Protein AF-A0A1A8PSF7-F1 (afdb_monomer_lite)

Secondary structure (DSSP, 8-state):
-HHHHH-SEEEE-SPTTTTGGGT-SHHHHHHH-TT-EEEEEESS-SSSTTTTS---HHHHHHHTTTTTTSS-TTS-----SS-HHHHHHHHHHHHHHHHHHHHHHHHS--EEEEEEHHHHHHHHTTHHHHHHHHH-

Sequence (136 aa):
QELAGVCDVLVENFLPGKLDQMSLGFEDVSRQNPGLIYCSISGYGQTGPLSQSPGYDSIVSAVSGMMHITGPEDGEPVRPGVAMTDLATGLYAHGAIMAALLQRLKTGRGLHIDCNLLSSQVSCLSHIAANYLNAG

Organism: NCBI:txid704102

Foldseek 3Di:
DVVLLPDQEAEDEDQQCPVVVVLNDPVSSCVSPQNYAYEYEAAPWNDDDCSRPHHDLVVLCVVLCVQVPDDDPPDHRDDPPDSVLVVQQVVVSVVVSVVQNVVCVVVVGYDYHITHSNVSSNVVCPVVNVCVVPPD

Structure (mmCIF, N/CA/C/O backbone):
data_AF-A0A1A8PSF7-F1
#
_entry.id   AF-A0A1A8PSF7-F1
#
loop_
_atom_site.group_PDB
_atom_site.id
_atom_site.type_symbol
_atom_site.label_atom_id
_atom_site.label_alt_id
_atom_site.label_comp_id
_atom_site.label_asym_id
_atom_site.label_entity_id
_atom_site.label_seq_id
_atom_site.pdbx_PDB_ins_code
_atom_site.Cartn_x
_atom_site.Cartn_y
_atom_site.Cartn_z
_atom_site.occupancy
_atom_site.B_iso_or_equiv
_atom_site.auth_seq_id
_atom_site.auth_comp_id
_atom_site.auth_asym_id
_atom_site.auth_atom_id
_atom_site.pdbx_PDB_model_num
ATOM 1 N N . GLN A 1 1 ? -24.321 3.178 4.627 1.00 76.94 1 GLN A N 1
ATOM 2 C CA . GLN A 1 1 ? -23.451 3.030 5.814 1.00 76.94 1 GLN A CA 1
ATOM 3 C C . GLN A 1 1 ? -23.815 1.815 6.665 1.00 76.94 1 GLN A C 1
ATOM 5 O O . GLN A 1 1 ? -22.903 1.244 7.235 1.00 76.94 1 GLN A O 1
ATOM 10 N N . GLU A 1 2 ? -25.076 1.357 6.697 1.00 89.00 2 GLU A N 1
ATOM 11 C CA . GLU A 1 2 ? -25.514 0.199 7.509 1.00 89.00 2 GLU A CA 1
ATOM 12 C C . GLU A 1 2 ? -24.589 -1.028 7.427 1.00 89.00 2 GLU A C 1
ATOM 14 O O . GLU A 1 2 ? -24.128 -1.506 8.458 1.00 89.00 2 GLU A O 1
ATOM 19 N N . LEU A 1 3 ? -24.238 -1.487 6.217 1.00 91.38 3 LEU A N 1
ATOM 20 C CA . LEU A 1 3 ? -23.342 -2.639 6.046 1.00 91.38 3 LEU A CA 1
ATOM 21 C C . LEU A 1 3 ? -21.923 -2.380 6.582 1.00 91.38 3 LEU A C 1
ATOM 23 O O . LEU A 1 3 ? -21.316 -3.258 7.184 1.00 91.38 3 LEU A O 1
ATOM 27 N N . ALA A 1 4 ? -21.406 -1.166 6.390 1.00 87.44 4 ALA A N 1
ATOM 28 C CA . ALA A 1 4 ? -20.080 -0.776 6.862 1.00 87.44 4 ALA A CA 1
ATOM 29 C C . ALA A 1 4 ? -20.022 -0.657 8.401 1.00 87.44 4 ALA A C 1
ATOM 31 O O . ALA A 1 4 ? -18.979 -0.880 9.016 1.00 87.44 4 ALA A O 1
ATOM 32 N N . GLY A 1 5 ? -21.165 -0.370 9.034 1.00 89.38 5 GLY A N 1
ATOM 33 C CA . GLY A 1 5 ? -21.315 -0.355 10.489 1.00 89.38 5 GLY A CA 1
ATOM 34 C C . GLY A 1 5 ? -21.220 -1.737 11.143 1.00 89.38 5 GLY A C 1
ATOM 35 O O . GLY A 1 5 ? -20.966 -1.816 12.340 1.00 89.38 5 GLY A O 1
ATOM 36 N N . VAL A 1 6 ? -21.399 -2.817 10.374 1.00 92.62 6 VAL A N 1
ATOM 37 C CA . VAL A 1 6 ? -21.405 -4.199 10.889 1.00 92.62 6 VAL A CA 1
ATOM 38 C C . VAL A 1 6 ? -20.342 -5.102 10.264 1.00 92.62 6 VAL A C 1
ATOM 40 O O . VAL A 1 6 ? -20.220 -6.254 10.670 1.00 92.62 6 VAL A O 1
ATOM 43 N N . CYS A 1 7 ? -19.575 -4.622 9.280 1.00 96.00 7 CYS A N 1
ATOM 44 C CA . CYS A 1 7 ? -18.504 -5.411 8.682 1.00 96.00 7 CYS A CA 1
ATOM 45 C C . CYS A 1 7 ? -17.213 -5.354 9.511 1.00 96.00 7 CYS A C 1
ATOM 47 O O . CYS A 1 7 ? -16.916 -4.377 10.196 1.00 96.00 7 CYS A O 1
ATOM 49 N N . ASP A 1 8 ? -16.409 -6.410 9.420 1.00 97.94 8 ASP A N 1
ATOM 50 C CA . ASP A 1 8 ? -15.089 -6.443 10.052 1.00 97.94 8 ASP A CA 1
ATOM 51 C C . ASP A 1 8 ? -14.030 -5.703 9.237 1.00 97.94 8 ASP A C 1
ATOM 53 O O . ASP A 1 8 ? -13.142 -5.051 9.792 1.00 97.94 8 ASP A O 1
ATOM 57 N N . VAL A 1 9 ? -14.130 -5.835 7.914 1.00 98.50 9 VAL A N 1
ATOM 58 C CA . VAL A 1 9 ? -13.171 -5.311 6.950 1.00 98.50 9 VAL A CA 1
ATOM 59 C C . VAL A 1 9 ? -13.931 -4.624 5.821 1.00 98.50 9 VAL A C 1
ATOM 61 O O . VAL A 1 9 ? -14.865 -5.196 5.255 1.00 98.50 9 VAL A O 1
ATOM 64 N N . LEU A 1 10 ? -13.514 -3.410 5.479 1.00 98.19 10 LEU A N 1
ATOM 65 C CA . LEU A 1 10 ? -13.928 -2.700 4.272 1.00 98.19 10 LEU A CA 1
ATOM 66 C C . LEU A 1 10 ? -12.697 -2.549 3.383 1.00 98.19 10 LEU A C 1
ATOM 68 O O . LEU A 1 10 ? -11.678 -2.039 3.838 1.00 98.19 10 LEU A O 1
ATOM 72 N N . VAL A 1 11 ? -12.789 -3.004 2.134 1.00 98.38 11 VAL A N 1
ATOM 73 C CA . VAL A 1 11 ? -11.722 -2.858 1.136 1.00 98.38 11 VAL A CA 1
ATOM 74 C C . VAL A 1 11 ? -12.228 -1.988 -0.001 1.00 98.38 11 VAL A C 1
ATOM 76 O O . VAL A 1 11 ? -13.332 -2.204 -0.502 1.00 98.38 11 VAL A O 1
ATOM 79 N N . GLU A 1 12 ? -11.424 -1.019 -0.410 1.00 97.69 12 GLU A N 1
ATOM 80 C CA . GLU A 1 12 ? -11.750 -0.098 -1.491 1.00 97.69 12 GLU A CA 1
ATOM 81 C C . GLU A 1 12 ? -10.502 0.262 -2.298 1.00 97.69 12 GLU A C 1
ATOM 83 O O . GLU A 1 12 ? -9.383 0.210 -1.787 1.00 97.69 12 GLU A O 1
ATOM 88 N N . ASN A 1 13 ? -10.694 0.592 -3.574 1.00 97.31 13 ASN A N 1
ATOM 89 C CA . ASN A 1 13 ? -9.611 0.928 -4.492 1.00 97.31 13 ASN A CA 1
ATOM 90 C C . ASN A 1 13 ? -9.893 2.180 -5.337 1.00 97.31 13 ASN A C 1
ATOM 92 O O . ASN A 1 13 ? -9.497 2.263 -6.504 1.00 97.31 13 ASN A O 1
ATOM 96 N N . PHE A 1 14 ? -10.625 3.145 -4.781 1.00 96.88 14 PHE A N 1
ATOM 97 C CA . PHE A 1 14 ? -10.865 4.415 -5.455 1.00 96.88 14 PHE A CA 1
ATOM 98 C C . PHE A 1 14 ? -9.645 5.339 -5.342 1.00 96.88 14 PHE A C 1
ATOM 100 O O . PHE A 1 14 ? -8.716 5.110 -4.568 1.00 96.88 14 PHE A O 1
ATOM 107 N N . LEU A 1 15 ? -9.656 6.435 -6.110 1.00 96.00 15 LEU A N 1
ATOM 108 C CA . LEU A 1 15 ? -8.705 7.519 -5.872 1.00 96.00 15 LEU A CA 1
ATOM 109 C C . LEU A 1 15 ? -8.861 8.056 -4.434 1.00 96.00 15 LEU A C 1
ATOM 111 O O . LEU A 1 15 ? -10.000 8.197 -3.969 1.00 96.00 15 LEU A O 1
ATOM 115 N N . PRO A 1 16 ? -7.750 8.401 -3.755 1.00 97.00 16 PRO A N 1
ATOM 116 C CA . PRO A 1 16 ? -7.773 8.987 -2.419 1.00 97.00 16 PRO A CA 1
ATOM 117 C C . PRO A 1 16 ? -8.776 10.139 -2.293 1.00 97.00 16 PRO A C 1
ATOM 119 O O . PRO A 1 16 ? -8.813 11.047 -3.128 1.00 97.00 16 PRO A O 1
ATOM 122 N N . GLY A 1 17 ? -9.604 10.093 -1.248 1.00 95.25 17 GLY A N 1
ATOM 123 C CA . GLY A 1 17 ? -10.652 11.081 -0.977 1.00 95.25 17 GLY A CA 1
ATOM 124 C C . GLY A 1 17 ? -11.987 10.844 -1.691 1.00 95.25 17 GLY A C 1
ATOM 125 O O . GLY A 1 17 ? -12.967 11.539 -1.412 1.00 95.25 17 GLY A O 1
ATOM 126 N N . LYS A 1 18 ? -12.089 9.866 -2.602 1.00 96.69 18 LYS A N 1
ATOM 127 C CA . LYS A 1 18 ? -13.338 9.632 -3.344 1.00 96.69 18 LYS A CA 1
ATOM 128 C C . LYS A 1 18 ? -14.483 9.167 -2.445 1.00 96.69 18 LYS A C 1
ATOM 130 O O . LYS A 1 18 ? -15.604 9.645 -2.608 1.00 96.69 18 LYS A O 1
ATOM 135 N N . LEU A 1 19 ? -14.217 8.250 -1.516 1.00 96.38 19 LEU A N 1
ATOM 136 C CA . LEU A 1 19 ? -15.237 7.758 -0.587 1.00 96.38 19 LEU A CA 1
ATOM 137 C C . LEU A 1 19 ? -15.556 8.756 0.531 1.00 96.38 19 LEU A C 1
ATOM 139 O O . LEU A 1 19 ? -16.690 8.764 1.010 1.00 96.38 19 LEU A O 1
ATOM 143 N N . ASP A 1 20 ? -14.637 9.666 0.865 1.00 95.94 20 ASP A N 1
ATOM 144 C CA . ASP A 1 20 ? -14.903 10.769 1.799 1.00 95.94 20 ASP A CA 1
ATOM 145 C C . ASP A 1 20 ? -16.054 11.653 1.285 1.00 95.94 20 ASP A C 1
ATOM 147 O O . ASP A 1 20 ? -16.954 12.020 2.038 1.00 95.94 20 ASP A O 1
ATOM 151 N N . GLN A 1 21 ? -16.115 11.900 -0.031 1.00 96.38 21 GLN A N 1
ATOM 152 C CA . GLN A 1 21 ? -17.207 12.651 -0.677 1.00 96.38 21 GLN A CA 1
ATOM 153 C C . GLN A 1 21 ? -18.580 11.974 -0.542 1.00 96.38 21 GLN A C 1
ATOM 155 O O . GLN A 1 21 ? -19.610 12.614 -0.746 1.00 96.38 21 GLN A O 1
ATOM 160 N N . MET A 1 22 ? -18.601 10.678 -0.234 1.00 94.69 22 MET A N 1
ATOM 161 C CA . MET A 1 22 ? -19.810 9.870 -0.067 1.00 94.69 22 MET A CA 1
ATOM 162 C C . MET A 1 22 ? -20.099 9.570 1.411 1.00 94.69 22 MET A C 1
ATOM 164 O O . MET A 1 22 ? -20.977 8.757 1.703 1.00 94.69 22 MET A 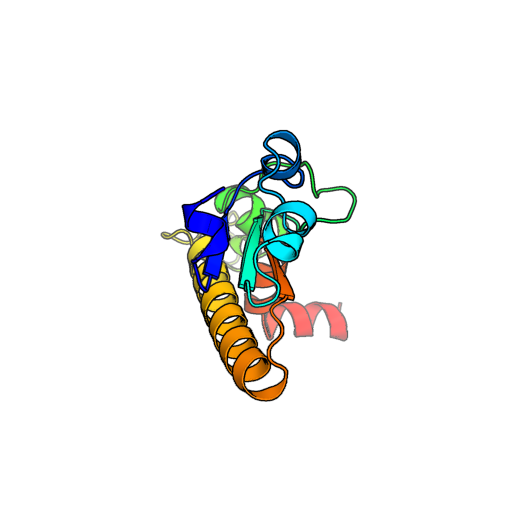O 1
ATOM 168 N N . SER A 1 23 ? -19.352 10.185 2.337 1.00 94.75 23 SER A N 1
ATOM 169 C CA . SER A 1 23 ? -19.365 9.860 3.769 1.00 94.75 23 SER A CA 1
ATOM 170 C C . SER A 1 23 ? -19.086 8.378 4.042 1.00 94.75 23 SER A C 1
ATOM 172 O O . SER A 1 23 ? -19.657 7.766 4.945 1.00 94.75 23 SER A O 1
ATOM 174 N N . LEU A 1 24 ? -18.251 7.762 3.209 1.00 96.06 24 LEU A N 1
ATOM 175 C CA . LEU A 1 24 ? -17.809 6.375 3.335 1.00 96.06 24 LEU A CA 1
ATOM 176 C C . LEU A 1 24 ? -16.303 6.285 3.603 1.00 96.06 24 LEU A C 1
ATOM 178 O O . LEU A 1 24 ? -15.755 5.192 3.547 1.00 96.06 24 LEU A O 1
ATOM 182 N N . GLY A 1 25 ? -15.657 7.414 3.900 1.00 96.69 25 GLY A N 1
ATOM 183 C CA . GLY A 1 25 ? -14.258 7.486 4.297 1.00 96.69 25 GLY A CA 1
ATOM 184 C C . GLY A 1 25 ? -13.974 6.824 5.640 1.00 96.69 25 GLY A C 1
ATOM 185 O O . GLY A 1 25 ? -14.879 6.603 6.451 1.00 96.69 25 GLY A O 1
ATOM 186 N N . PHE A 1 26 ? -12.696 6.554 5.912 1.00 97.25 26 PHE A N 1
ATOM 187 C CA . PHE A 1 26 ? -12.271 5.890 7.147 1.00 97.25 26 PHE A CA 1
ATOM 188 C C . PHE A 1 26 ? -12.783 6.597 8.410 1.00 97.25 26 PHE A C 1
ATOM 190 O O . PHE A 1 26 ? -13.337 5.949 9.297 1.00 97.25 26 PHE A O 1
ATOM 197 N N . GLU A 1 27 ? -12.655 7.923 8.484 1.00 96.12 27 GLU A N 1
ATOM 198 C CA . GLU A 1 27 ? -13.106 8.714 9.636 1.00 96.12 27 GLU A CA 1
ATOM 199 C C . GLU A 1 27 ? -14.621 8.616 9.863 1.00 96.12 27 GLU A C 1
ATOM 201 O O . GLU A 1 27 ? -15.079 8.529 11.001 1.00 96.12 27 GLU A O 1
ATOM 206 N N . ASP A 1 28 ? -15.421 8.585 8.797 1.00 95.56 28 ASP A N 1
ATOM 207 C CA . ASP A 1 28 ? -16.878 8.520 8.920 1.00 95.56 28 ASP A CA 1
ATOM 208 C C . ASP A 1 28 ? -17.351 7.131 9.343 1.00 95.56 28 ASP A C 1
ATOM 210 O O . ASP A 1 28 ? -18.194 7.004 10.238 1.00 95.56 28 ASP A O 1
ATOM 214 N N . VAL A 1 29 ? -16.788 6.079 8.744 1.00 95.69 29 VAL A N 1
ATOM 215 C CA . VAL A 1 29 ? -17.187 4.705 9.067 1.00 95.69 29 VAL A CA 1
ATOM 216 C C . VAL A 1 29 ? -16.640 4.278 10.434 1.00 95.69 29 VAL A C 1
ATOM 218 O O . VAL A 1 29 ? -17.364 3.656 11.213 1.00 95.69 29 VAL A O 1
ATOM 221 N N . SER A 1 30 ? -15.407 4.654 10.788 1.00 95.75 30 SER A N 1
ATOM 222 C CA . SER A 1 30 ? -14.787 4.269 12.068 1.00 95.75 30 SER A CA 1
ATOM 223 C C . SER A 1 30 ? -15.475 4.879 13.294 1.00 95.75 30 SER A C 1
ATOM 225 O O . SER A 1 30 ? -15.473 4.266 14.363 1.00 95.75 30 SER A O 1
ATOM 227 N N . ARG A 1 31 ? -16.135 6.039 13.157 1.00 94.88 31 ARG A N 1
ATOM 228 C CA . ARG A 1 31 ? -16.993 6.599 14.220 1.00 94.88 31 ARG A CA 1
ATOM 229 C C . ARG A 1 31 ? -18.162 5.679 14.570 1.00 94.88 31 ARG A C 1
ATOM 231 O O . ARG A 1 31 ? -18.538 5.605 15.736 1.00 94.88 31 ARG A O 1
ATOM 238 N N . GLN A 1 32 ? -18.735 4.999 13.577 1.00 94.12 32 GLN A N 1
ATOM 239 C CA . GLN A 1 32 ? -19.852 4.066 13.769 1.00 94.12 32 GLN A CA 1
ATOM 240 C C . GLN A 1 32 ? -19.364 2.665 14.139 1.00 94.12 32 GLN A C 1
ATOM 242 O O . GLN A 1 32 ? -20.008 1.975 14.925 1.00 94.12 32 GLN A O 1
ATOM 247 N N . ASN A 1 33 ? -18.208 2.265 13.609 1.00 96.62 33 ASN A N 1
ATOM 248 C CA . ASN A 1 33 ? -17.590 0.968 13.843 1.00 96.62 33 ASN A CA 1
ATOM 249 C C . ASN A 1 33 ? -16.109 1.136 14.242 1.00 96.62 33 ASN A C 1
ATOM 251 O O . ASN A 1 33 ? -15.216 1.021 13.399 1.00 96.62 33 ASN A O 1
ATOM 255 N N . PRO A 1 34 ? -15.808 1.373 15.535 1.00 96.38 34 PRO A N 1
ATOM 256 C CA . PRO A 1 34 ? -14.433 1.571 16.008 1.00 96.38 34 PRO A CA 1
ATOM 257 C C . PRO A 1 34 ? -13.526 0.337 15.870 1.00 96.38 34 PRO A C 1
ATOM 259 O O . PRO A 1 34 ? -12.311 0.432 16.068 1.00 96.38 34 PRO A O 1
ATOM 262 N N . GLY A 1 35 ? -14.114 -0.829 15.581 1.00 97.50 35 GLY A N 1
ATOM 263 C CA . GLY A 1 35 ? -13.423 -2.087 15.306 1.00 97.50 35 GLY A CA 1
ATOM 264 C C . GLY A 1 35 ? -13.136 -2.327 13.820 1.00 97.50 35 GLY A C 1
ATOM 265 O O . GLY A 1 35 ? -12.593 -3.379 13.482 1.00 97.50 35 GLY A O 1
ATOM 266 N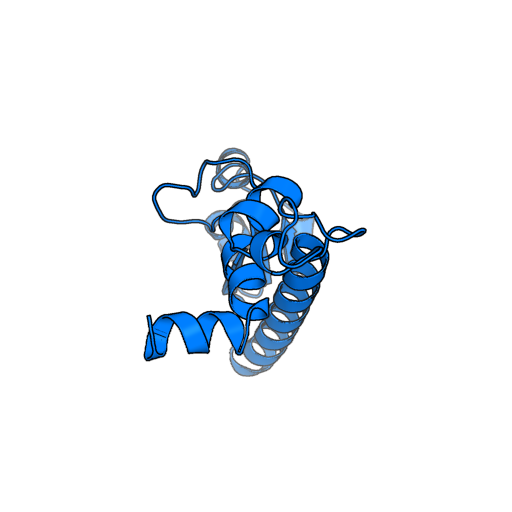 N . LEU A 1 36 ? -13.497 -1.399 12.931 1.00 98.38 36 LEU A N 1
ATOM 267 C CA . LEU A 1 36 ? -13.345 -1.565 11.489 1.00 98.38 36 LEU A CA 1
ATOM 268 C C . LEU A 1 36 ? -11.878 -1.585 11.055 1.00 98.38 36 LEU A C 1
ATOM 270 O O . LEU A 1 36 ? -11.114 -0.666 11.357 1.00 98.38 36 LEU A O 1
ATOM 274 N N . ILE A 1 37 ? -11.509 -2.577 10.251 1.00 98.75 37 ILE A N 1
ATOM 275 C CA . ILE A 1 37 ? -10.284 -2.522 9.451 1.00 98.75 37 ILE A CA 1
ATOM 276 C C . ILE A 1 37 ? -10.653 -1.970 8.082 1.00 98.75 37 ILE A C 1
ATOM 278 O O . ILE A 1 37 ? -11.360 -2.609 7.305 1.00 98.75 37 ILE A O 1
ATOM 282 N N . TYR A 1 38 ? -10.186 -0.766 7.793 1.00 98.69 38 TYR A N 1
ATOM 283 C CA . TYR A 1 38 ? -10.415 -0.109 6.516 1.00 98.69 38 TYR A CA 1
ATOM 284 C C . TYR A 1 38 ? -9.155 -0.264 5.675 1.00 98.69 38 TYR A C 1
ATOM 286 O O . TYR A 1 38 ? -8.083 0.129 6.121 1.00 98.69 38 TYR A O 1
ATOM 294 N N . CYS A 1 39 ? -9.245 -0.843 4.484 1.00 98.75 39 CYS A N 1
ATOM 295 C CA . CYS A 1 39 ? -8.109 -1.038 3.593 1.00 98.75 39 CYS A CA 1
ATOM 296 C C . CYS A 1 39 ? -8.335 -0.292 2.283 1.00 98.75 39 CYS A C 1
ATOM 298 O O . CYS A 1 39 ? -9.223 -0.638 1.506 1.00 98.75 39 CYS A O 1
ATOM 300 N N . SER A 1 40 ? -7.502 0.715 2.053 1.00 98.50 40 SER A N 1
ATOM 301 C CA . SER A 1 40 ? -7.432 1.443 0.794 1.00 98.50 40 SER A CA 1
ATOM 302 C C . SER A 1 40 ? -6.324 0.865 -0.075 1.00 98.50 40 SER A C 1
ATOM 304 O O . SER A 1 40 ? -5.205 0.674 0.404 1.00 98.50 40 SER A O 1
ATOM 306 N N . ILE A 1 41 ? -6.618 0.624 -1.351 1.00 98.44 41 ILE A N 1
ATOM 307 C CA . ILE A 1 41 ? -5.648 0.184 -2.357 1.00 98.44 41 ILE A CA 1
ATOM 308 C C . ILE A 1 41 ? -5.581 1.230 -3.468 1.00 98.44 41 ILE A C 1
ATOM 310 O O . ILE A 1 41 ? -6.517 1.388 -4.242 1.00 98.44 41 ILE A O 1
ATOM 314 N N . SER A 1 42 ? -4.464 1.945 -3.570 1.00 98.06 42 SER A N 1
ATOM 315 C CA . SER A 1 42 ? -4.287 3.017 -4.561 1.00 98.06 42 SER A CA 1
ATOM 316 C C . SER A 1 42 ? -3.034 2.820 -5.418 1.00 98.06 42 SER A C 1
ATOM 318 O O . SER A 1 42 ? -2.234 1.915 -5.195 1.00 98.06 42 SER A O 1
ATOM 320 N N . GLY A 1 43 ? -2.830 3.683 -6.414 1.00 97.88 43 GLY A N 1
ATOM 321 C CA . GLY A 1 43 ? -1.604 3.671 -7.215 1.00 97.88 43 GLY A CA 1
ATOM 322 C C . GLY A 1 43 ? -0.351 4.025 -6.430 1.00 97.88 43 GLY A C 1
ATOM 323 O O . GLY A 1 43 ? 0.648 3.309 -6.470 1.00 97.88 43 GLY A O 1
ATOM 324 N N . TYR A 1 44 ? -0.427 5.149 -5.724 1.00 97.88 44 TYR A N 1
ATOM 325 C CA . TYR A 1 44 ? 0.736 5.852 -5.187 1.00 97.88 44 TYR A CA 1
ATOM 326 C C . TYR A 1 44 ? 0.605 6.194 -3.695 1.00 97.88 44 TYR A C 1
ATOM 328 O O . TYR A 1 44 ? 1.461 6.890 -3.159 1.00 97.88 44 TYR A O 1
ATOM 336 N N . GLY A 1 45 ? -0.442 5.703 -3.026 1.00 97.38 45 GLY A N 1
ATOM 337 C CA . GLY A 1 45 ? -0.728 5.954 -1.613 1.00 97.38 45 GLY A CA 1
ATOM 338 C C . GLY A 1 45 ? -1.750 7.067 -1.397 1.00 97.38 45 GLY A C 1
ATOM 339 O O . GLY A 1 45 ? -2.095 7.817 -2.314 1.00 97.38 45 GLY A O 1
ATOM 340 N N . GLN A 1 46 ? -2.219 7.199 -0.157 1.00 97.38 46 GLN A N 1
ATOM 341 C CA . GLN A 1 46 ? -3.154 8.259 0.250 1.00 97.38 46 GLN A CA 1
ATOM 342 C C . GLN A 1 46 ? -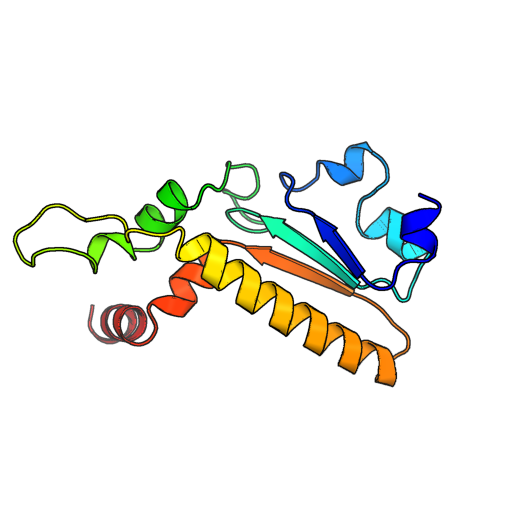2.483 9.639 0.366 1.00 97.38 46 GLN A C 1
ATOM 344 O O . GLN A 1 46 ? -3.160 10.650 0.546 1.00 97.38 46 GLN A O 1
ATOM 349 N N . THR A 1 47 ? -1.151 9.703 0.281 1.00 96.06 47 THR A N 1
ATOM 350 C CA . THR A 1 47 ? -0.362 10.921 0.509 1.00 96.06 47 THR A CA 1
ATOM 351 C C . THR A 1 47 ? 0.694 11.135 -0.575 1.00 96.06 47 THR A C 1
ATOM 353 O O . THR A 1 47 ? 0.951 10.272 -1.411 1.00 96.06 47 THR A O 1
ATOM 356 N N . GLY A 1 48 ? 1.312 12.317 -0.576 1.00 95.56 48 GLY A N 1
ATOM 357 C CA . GLY A 1 48 ? 2.368 12.660 -1.524 1.00 95.56 48 GLY A CA 1
ATOM 358 C C . GLY A 1 48 ? 1.859 13.215 -2.862 1.00 95.56 48 GLY A C 1
ATOM 359 O O . GLY A 1 48 ? 0.650 13.276 -3.118 1.00 95.56 48 GLY A O 1
ATOM 360 N N . PRO A 1 49 ? 2.791 13.650 -3.730 1.00 96.56 49 PRO A N 1
ATOM 361 C CA . PRO A 1 49 ? 2.479 14.428 -4.930 1.00 96.56 49 PRO A CA 1
ATOM 362 C C . PRO A 1 49 ? 1.744 13.628 -6.013 1.00 96.56 49 PRO A C 1
ATOM 364 O O . PRO A 1 49 ? 1.093 14.221 -6.866 1.00 96.56 49 PRO A O 1
ATOM 367 N N . LEU A 1 50 ? 1.833 12.294 -5.977 1.00 96.38 50 LEU A N 1
ATOM 368 C CA . LEU A 1 50 ? 1.184 11.399 -6.939 1.00 96.38 50 LEU A CA 1
ATOM 369 C C . LEU A 1 50 ? -0.102 10.757 -6.398 1.00 96.38 50 LEU A C 1
ATOM 371 O O . LEU A 1 50 ? -0.696 9.943 -7.095 1.00 96.38 50 LEU A O 1
ATOM 375 N N . SER A 1 51 ? -0.557 11.110 -5.191 1.00 96.81 51 SER A N 1
ATOM 376 C CA . SER A 1 51 ? -1.735 10.481 -4.561 1.00 96.81 51 SER A CA 1
ATOM 377 C C . SER A 1 51 ? -3.004 10.568 -5.418 1.00 96.81 51 SER A C 1
ATOM 379 O O . SER A 1 51 ? -3.791 9.631 -5.461 1.00 96.81 51 SER A O 1
ATOM 381 N N . GLN A 1 52 ? -3.184 11.664 -6.159 1.00 96.94 52 GLN A N 1
ATOM 382 C CA . GLN A 1 52 ? -4.331 11.873 -7.053 1.00 96.94 52 GLN A CA 1
ATOM 383 C C . GLN A 1 52 ? -4.107 11.340 -8.478 1.00 96.94 52 GLN A C 1
ATOM 385 O O . GLN A 1 52 ? -4.984 11.462 -9.334 1.00 96.94 52 GLN A O 1
ATOM 390 N N . SER A 1 53 ? -2.941 10.752 -8.755 1.00 95.44 53 SER A N 1
ATOM 391 C CA . SER A 1 53 ? -2.637 10.162 -10.056 1.00 95.44 53 SER A CA 1
ATOM 392 C C . SER A 1 53 ? -3.283 8.779 -10.187 1.00 95.44 53 SER A C 1
ATOM 394 O O . SER A 1 53 ? -3.256 7.990 -9.239 1.00 95.44 53 SER A O 1
ATOM 396 N N . PRO A 1 54 ? -3.815 8.423 -11.369 1.00 91.56 54 PRO A N 1
ATOM 397 C CA . PRO A 1 54 ? -4.347 7.088 -11.594 1.00 91.56 54 PRO A CA 1
ATOM 398 C C . PRO A 1 54 ? -3.224 6.042 -11.546 1.00 91.56 54 PRO A C 1
ATOM 400 O O . PRO A 1 54 ? -2.200 6.166 -12.222 1.00 91.56 54 PRO A O 1
ATOM 403 N N . GLY A 1 55 ? -3.428 5.002 -10.738 1.00 90.06 55 GLY A N 1
ATOM 404 C CA . GLY A 1 55 ? -2.517 3.871 -10.606 1.00 90.06 55 GLY A CA 1
ATOM 405 C C . GLY A 1 55 ? -3.014 2.664 -11.373 1.00 90.06 55 GLY A C 1
ATOM 406 O O . GLY A 1 55 ? -3.923 1.988 -10.910 1.00 90.06 55 GLY A O 1
ATOM 407 N N . TYR A 1 56 ? -2.402 2.386 -12.517 1.00 93.81 56 TYR A N 1
ATOM 408 C CA . TYR A 1 56 ? -2.625 1.145 -13.254 1.00 93.81 56 TYR A CA 1
ATOM 409 C C . TYR A 1 56 ? -1.365 0.290 -13.195 1.00 93.81 56 TYR A C 1
ATOM 411 O O . TYR A 1 56 ? -0.264 0.837 -13.292 1.00 93.81 56 TYR A O 1
ATOM 419 N N . ASP A 1 57 ? -1.524 -1.033 -13.115 1.00 95.62 57 ASP A N 1
ATOM 420 C CA . ASP A 1 57 ? -0.421 -2.002 -13.070 1.00 95.62 57 ASP A CA 1
ATOM 421 C C . ASP A 1 57 ? 0.665 -1.716 -14.113 1.00 95.62 57 ASP A C 1
ATOM 423 O O . ASP A 1 57 ? 1.837 -1.631 -13.772 1.00 95.62 57 ASP A O 1
ATOM 427 N N . SER A 1 58 ? 0.293 -1.452 -15.369 1.00 94.31 58 SER A N 1
ATOM 428 C CA . SER A 1 58 ? 1.269 -1.163 -16.424 1.00 94.31 58 SER A CA 1
ATOM 429 C C . SER A 1 58 ? 2.079 0.109 -16.171 1.00 94.31 58 SER A C 1
ATOM 431 O O . SER A 1 58 ? 3.264 0.149 -16.478 1.00 94.31 58 SER A O 1
ATOM 433 N N . ILE A 1 59 ? 1.462 1.157 -15.621 1.00 95.38 59 ILE A N 1
ATOM 434 C CA . ILE A 1 59 ? 2.167 2.414 -15.336 1.00 95.38 59 ILE A CA 1
ATOM 435 C C . ILE A 1 59 ? 3.091 2.208 -14.140 1.00 95.38 59 ILE A C 1
ATOM 437 O O . ILE A 1 59 ? 4.269 2.551 -14.197 1.00 95.38 59 ILE A O 1
ATOM 441 N N . VAL A 1 60 ? 2.577 1.608 -13.069 1.00 96.81 60 VAL A N 1
ATOM 442 C CA . VAL A 1 60 ? 3.355 1.410 -11.848 1.00 96.81 60 VAL A CA 1
ATOM 443 C C . VAL A 1 60 ? 4.481 0.406 -12.073 1.00 96.81 60 VAL A C 1
ATOM 445 O O . VAL A 1 60 ? 5.596 0.649 -11.624 1.00 96.81 60 VAL A O 1
ATOM 448 N N . SER A 1 61 ? 4.256 -0.666 -12.832 1.00 95.75 61 SER A N 1
ATOM 449 C CA . SER A 1 61 ? 5.298 -1.624 -13.216 1.00 95.75 61 SER A CA 1
ATOM 450 C C . SER A 1 61 ? 6.429 -0.963 -14.012 1.00 95.75 61 SER A C 1
ATOM 452 O O . SER A 1 61 ? 7.576 -1.393 -13.881 1.00 95.75 61 SER A O 1
ATOM 454 N N . ALA A 1 62 ? 6.142 0.071 -14.808 1.00 95.31 62 ALA A N 1
ATOM 455 C CA . ALA A 1 62 ? 7.172 0.846 -15.494 1.00 95.31 62 ALA A CA 1
ATOM 456 C C . ALA A 1 62 ? 7.923 1.760 -14.514 1.00 95.31 62 ALA A C 1
ATOM 458 O O . ALA A 1 62 ? 9.143 1.676 -14.393 1.00 95.31 62 ALA A O 1
ATOM 459 N N . VAL A 1 63 ? 7.191 2.591 -13.765 1.00 95.44 63 VAL A N 1
ATOM 460 C CA . VAL A 1 63 ? 7.758 3.613 -12.862 1.00 95.44 63 VAL A CA 1
ATOM 461 C C . VAL A 1 63 ? 8.553 3.000 -11.706 1.00 95.44 63 VAL A C 1
ATOM 463 O O . VAL A 1 63 ? 9.537 3.574 -11.254 1.00 95.44 63 VAL A O 1
ATOM 466 N N . SER A 1 64 ? 8.144 1.828 -11.229 1.00 95.56 64 SER A N 1
ATOM 467 C CA . SER A 1 64 ? 8.813 1.107 -10.142 1.00 95.56 64 SER A CA 1
ATOM 468 C C . SER A 1 64 ? 10.097 0.391 -10.562 1.00 95.56 64 SER A C 1
ATOM 470 O O . SER A 1 64 ? 10.795 -0.103 -9.688 1.00 95.56 64 SER A O 1
ATOM 472 N N . GLY A 1 65 ? 10.401 0.287 -11.862 1.00 95.25 65 GLY A N 1
ATOM 473 C CA . GLY A 1 65 ? 11.587 -0.412 -12.369 1.00 95.25 65 GLY A CA 1
ATOM 474 C C . GLY A 1 65 ? 11.400 -1.908 -12.653 1.00 95.25 65 GLY A C 1
ATOM 475 O O . GLY A 1 65 ? 12.327 -2.542 -13.149 1.00 95.25 65 GLY A O 1
ATOM 476 N N . MET A 1 66 ? 10.215 -2.488 -12.425 1.00 96.25 66 MET A N 1
ATOM 477 C CA . MET A 1 66 ? 9.954 -3.904 -12.742 1.00 96.25 66 MET A CA 1
ATOM 478 C C . MET A 1 66 ? 10.114 -4.207 -14.242 1.00 96.25 66 MET A C 1
ATOM 480 O O . MET A 1 66 ? 10.697 -5.226 -14.604 1.00 96.25 66 MET A O 1
ATOM 484 N N . MET A 1 67 ? 9.654 -3.315 -15.127 1.00 96.06 67 MET A N 1
ATOM 485 C CA . MET A 1 67 ? 9.861 -3.505 -16.573 1.00 96.06 67 MET A CA 1
ATOM 486 C C . MET A 1 67 ? 11.334 -3.418 -16.973 1.00 96.06 67 MET A C 1
ATOM 488 O O . MET A 1 67 ? 11.751 -4.109 -17.892 1.00 96.06 67 MET A O 1
ATOM 492 N N . HIS A 1 68 ? 12.126 -2.589 -16.286 1.00 93.75 68 HIS A N 1
ATOM 493 C CA . HIS A 1 68 ? 13.543 -2.411 -16.605 1.00 93.75 68 HIS A CA 1
ATOM 494 C C . HIS A 1 68 ? 14.350 -3.697 -16.384 1.00 93.75 68 HIS A C 1
ATOM 496 O O . HIS A 1 68 ? 15.270 -3.979 -17.140 1.00 93.75 68 HIS A O 1
ATOM 502 N N . ILE A 1 69 ? 13.971 -4.501 -15.387 1.00 94.69 69 ILE A N 1
ATOM 503 C CA . ILE A 1 69 ? 14.632 -5.777 -15.076 1.00 94.69 69 ILE A CA 1
ATOM 504 C C . ILE A 1 69 ? 14.008 -6.983 -15.791 1.00 94.69 69 ILE A C 1
ATOM 506 O O . ILE A 1 69 ? 14.350 -8.125 -15.485 1.00 94.69 69 ILE A O 1
ATOM 510 N N . THR A 1 70 ? 13.053 -6.752 -16.693 1.00 96.19 70 THR A N 1
ATOM 511 C CA . THR A 1 70 ? 12.293 -7.809 -17.360 1.00 96.19 70 THR A CA 1
ATOM 512 C C . THR A 1 70 ? 12.465 -7.693 -18.869 1.00 96.19 70 THR A C 1
ATOM 514 O O . THR A 1 70 ? 12.059 -6.704 -19.471 1.00 96.19 70 THR A O 1
ATOM 517 N N . GLY A 1 71 ? 13.008 -8.738 -19.493 1.00 95.69 71 GLY A N 1
ATOM 518 C CA . GLY A 1 71 ? 13.227 -8.791 -20.937 1.00 95.69 71 GLY A CA 1
ATOM 519 C C . GLY A 1 71 ? 14.646 -9.233 -21.300 1.00 95.69 71 GLY A C 1
ATOM 520 O O . GLY A 1 71 ? 15.401 -9.656 -20.422 1.00 95.69 71 GLY A O 1
ATOM 521 N N . PRO A 1 72 ? 14.998 -9.196 -22.595 1.00 95.94 72 PRO A N 1
ATOM 522 C CA . PRO A 1 72 ? 16.371 -9.397 -23.053 1.00 95.94 72 PRO A CA 1
ATOM 523 C C . PRO A 1 72 ? 17.300 -8.285 -22.541 1.00 95.94 72 PRO A C 1
ATOM 525 O O . PRO A 1 72 ? 16.875 -7.139 -22.456 1.00 95.94 72 PRO A O 1
ATOM 528 N N . GLU A 1 73 ? 18.567 -8.612 -22.265 1.00 91.88 73 GLU A N 1
ATOM 529 C CA . GLU A 1 73 ? 19.574 -7.668 -21.738 1.00 91.88 73 GLU A CA 1
ATOM 530 C C . GLU A 1 73 ? 19.780 -6.439 -22.642 1.00 91.88 73 GLU A C 1
ATOM 532 O O . GLU A 1 73 ? 19.732 -5.312 -22.164 1.00 91.88 73 GLU A O 1
ATOM 537 N N . ASP A 1 74 ? 19.900 -6.653 -23.956 1.00 94.00 74 ASP A N 1
ATOM 538 C CA . ASP A 1 74 ? 20.031 -5.588 -24.964 1.00 94.00 74 ASP A CA 1
ATOM 539 C C . ASP A 1 74 ? 18.682 -5.220 -25.623 1.00 94.00 74 ASP A C 1
ATOM 541 O O . ASP A 1 74 ? 18.629 -4.764 -26.769 1.00 94.00 74 ASP A O 1
ATOM 545 N N . GLY A 1 75 ? 17.566 -5.505 -24.944 1.00 94.06 75 GLY A N 1
ATOM 546 C CA . GLY A 1 75 ? 16.209 -5.304 -25.451 1.00 94.06 75 GLY A CA 1
ATOM 547 C C . GLY A 1 75 ? 15.484 -4.110 -24.832 1.00 94.06 75 GLY A C 1
ATOM 548 O O . GLY A 1 75 ? 15.915 -3.516 -23.848 1.00 94.06 75 GLY A O 1
ATOM 549 N N . GLU A 1 76 ? 14.323 -3.784 -25.399 1.00 95.81 76 GLU A N 1
ATOM 550 C CA . GLU A 1 76 ? 13.395 -2.832 -24.783 1.00 95.81 76 GLU A CA 1
ATOM 551 C C . GLU A 1 76 ? 12.808 -3.405 -23.478 1.00 95.81 76 GLU A C 1
ATOM 553 O O . GLU A 1 76 ? 12.542 -4.612 -23.423 1.00 95.81 76 GLU A O 1
ATOM 558 N N . PRO A 1 77 ? 12.530 -2.571 -22.454 1.00 95.56 77 PRO A N 1
ATOM 559 C CA . PRO A 1 77 ? 11.849 -3.001 -21.234 1.00 95.56 77 PRO A CA 1
ATOM 560 C C . PRO A 1 77 ? 10.526 -3.713 -21.529 1.00 95.56 77 PRO A C 1
ATOM 562 O O . PRO A 1 77 ? 9.672 -3.201 -22.261 1.00 95.56 77 PRO A O 1
ATOM 565 N N . VAL A 1 78 ? 10.320 -4.883 -20.924 1.00 96.31 78 VAL A N 1
ATOM 566 C CA . VAL A 1 78 ? 9.143 -5.720 -21.176 1.00 96.31 78 VAL A CA 1
ATOM 567 C C . VAL A 1 78 ? 8.254 -5.768 -19.943 1.00 96.31 78 VAL A C 1
ATOM 569 O O . VAL A 1 78 ? 8.694 -6.003 -18.820 1.00 96.31 78 VAL A O 1
ATOM 572 N N . ARG A 1 79 ? 6.948 -5.597 -20.147 1.00 93.06 79 ARG A N 1
ATOM 573 C CA . ARG A 1 79 ? 5.964 -5.841 -19.091 1.00 93.06 79 ARG A CA 1
ATOM 574 C C . ARG A 1 79 ? 5.833 -7.348 -18.823 1.00 93.06 79 ARG A C 1
ATOM 576 O O . ARG A 1 79 ? 5.640 -8.100 -19.780 1.00 93.06 79 ARG A O 1
ATOM 583 N N . PRO A 1 80 ? 5.833 -7.798 -17.554 1.00 94.06 80 PRO A N 1
ATOM 584 C CA . PRO A 1 80 ? 5.458 -9.168 -17.213 1.00 94.06 80 PRO A CA 1
ATOM 585 C C . PRO A 1 80 ? 4.102 -9.575 -17.818 1.00 94.06 80 PRO A C 1
ATOM 587 O O . PRO A 1 80 ? 3.182 -8.768 -17.915 1.00 94.06 80 PRO A O 1
ATOM 590 N N . GLY A 1 81 ? 3.945 -10.847 -18.194 1.00 94.69 81 GLY A N 1
ATOM 591 C CA . GLY A 1 81 ? 2.736 -11.339 -18.879 1.00 94.69 81 GLY A CA 1
ATOM 592 C C . GLY A 1 81 ? 1.449 -11.346 -18.039 1.00 94.69 81 GLY A C 1
ATOM 593 O O . GLY A 1 81 ? 0.384 -11.681 -18.550 1.00 94.69 81 GLY A O 1
ATOM 594 N N . VAL A 1 82 ? 1.536 -10.987 -16.760 1.00 96.06 82 VAL A N 1
ATOM 595 C CA . VAL A 1 82 ? 0.411 -10.851 -15.828 1.00 96.06 82 VAL A CA 1
ATOM 596 C C . VAL A 1 82 ? 0.544 -9.537 -15.063 1.00 96.06 82 VAL A C 1
ATOM 598 O O . VAL A 1 82 ? 1.620 -8.938 -15.041 1.00 96.06 82 VAL A O 1
ATOM 601 N N . ALA A 1 83 ? -0.536 -9.104 -14.411 1.00 96.31 83 ALA A N 1
ATOM 602 C CA . ALA A 1 83 ? -0.549 -7.906 -13.574 1.00 96.31 83 ALA A CA 1
ATOM 603 C C . ALA A 1 83 ? 0.211 -8.139 -12.255 1.00 96.31 83 ALA A C 1
ATOM 605 O O . ALA A 1 83 ? -0.380 -8.299 -11.188 1.00 96.31 83 ALA A O 1
ATOM 606 N N . MET A 1 84 ? 1.537 -8.266 -12.347 1.00 96.00 84 MET A N 1
ATOM 607 C CA . MET A 1 84 ? 2.400 -8.615 -11.218 1.00 96.00 84 MET A CA 1
ATOM 608 C C . MET A 1 84 ? 2.313 -7.596 -10.086 1.00 96.00 84 MET A C 1
ATOM 610 O O . MET A 1 84 ? 2.378 -7.997 -8.924 1.00 96.00 84 MET A O 1
ATOM 614 N N . THR A 1 85 ? 2.138 -6.313 -10.404 1.00 96.69 85 THR A N 1
ATOM 615 C CA . THR A 1 85 ? 2.006 -5.270 -9.391 1.00 96.69 85 THR A CA 1
ATOM 616 C C . THR A 1 85 ? 0.680 -5.406 -8.654 1.00 96.69 85 THR A C 1
ATOM 618 O O . THR A 1 85 ? 0.683 -5.447 -7.425 1.00 96.69 85 THR A O 1
ATOM 621 N N . ASP A 1 86 ? -0.430 -5.589 -9.374 1.00 97.88 86 ASP A N 1
ATOM 622 C CA . ASP A 1 86 ? -1.743 -5.813 -8.749 1.00 97.88 86 ASP A CA 1
ATOM 623 C C . ASP A 1 86 ? -1.746 -7.075 -7.869 1.00 97.88 86 ASP A C 1
ATOM 625 O O . ASP A 1 86 ? -2.243 -7.056 -6.740 1.00 97.88 86 ASP A O 1
ATOM 629 N N . LEU A 1 87 ? -1.154 -8.172 -8.356 1.00 98.06 87 LEU A N 1
ATOM 630 C CA . LEU A 1 87 ? -1.055 -9.432 -7.613 1.00 98.06 87 LEU A CA 1
ATOM 631 C C . LEU A 1 87 ? -0.232 -9.269 -6.332 1.00 98.06 87 LEU A C 1
ATOM 633 O O . LEU A 1 87 ? -0.658 -9.715 -5.263 1.00 98.06 87 LEU A O 1
ATOM 637 N N . ALA A 1 88 ? 0.926 -8.611 -6.420 1.00 97.75 88 ALA A N 1
ATOM 638 C CA . ALA A 1 88 ? 1.766 -8.345 -5.261 1.00 97.75 88 ALA A CA 1
ATOM 639 C C . ALA A 1 88 ? 1.029 -7.475 -4.236 1.00 97.75 88 ALA A C 1
ATOM 641 O O . ALA A 1 88 ? 0.988 -7.816 -3.053 1.00 97.75 88 ALA A O 1
ATOM 642 N N . THR A 1 89 ? 0.393 -6.387 -4.675 1.00 98.56 89 THR A N 1
ATOM 643 C CA . THR A 1 89 ? -0.373 -5.492 -3.799 1.00 98.56 89 THR A CA 1
ATOM 644 C C . THR A 1 89 ? -1.548 -6.196 -3.141 1.00 98.56 89 THR A C 1
ATOM 646 O O . THR A 1 89 ? -1.754 -6.013 -1.944 1.00 98.56 89 THR A O 1
ATOM 649 N N . GLY A 1 90 ? -2.263 -7.066 -3.857 1.00 98.50 90 GLY A N 1
ATOM 650 C CA . GLY A 1 90 ? -3.310 -7.900 -3.268 1.00 98.50 90 GLY A CA 1
ATOM 651 C C . GLY A 1 90 ? -2.786 -8.799 -2.142 1.00 98.50 90 GLY A C 1
ATOM 652 O O . GLY A 1 90 ? -3.412 -8.891 -1.084 1.00 98.50 90 GLY A O 1
ATOM 653 N N . LEU A 1 91 ? -1.609 -9.408 -2.321 1.00 98.56 91 LEU A N 1
ATOM 654 C CA . LEU A 1 91 ? -0.967 -10.232 -1.290 1.00 98.56 91 LEU A CA 1
ATOM 655 C C . LEU A 1 91 ? -0.493 -9.402 -0.086 1.00 98.56 91 LEU A C 1
ATOM 657 O O . LEU A 1 91 ? -0.704 -9.817 1.057 1.00 98.56 91 LEU A O 1
ATOM 661 N N . TYR A 1 92 ? 0.086 -8.218 -0.310 1.00 98.69 92 TYR A N 1
ATOM 662 C CA . TYR A 1 92 ? 0.454 -7.296 0.773 1.00 98.69 92 TYR A CA 1
ATOM 663 C C . TYR A 1 92 ? -0.772 -6.803 1.546 1.00 98.69 92 TYR A C 1
ATOM 665 O O . TYR A 1 92 ? -0.764 -6.834 2.777 1.00 98.69 92 TYR A O 1
ATOM 673 N N . ALA A 1 93 ? -1.836 -6.398 0.849 1.00 98.75 93 ALA A N 1
ATOM 674 C CA . ALA A 1 93 ? -3.089 -5.968 1.461 1.00 98.75 93 ALA A CA 1
ATOM 675 C C . ALA A 1 93 ? -3.711 -7.098 2.291 1.00 98.75 93 ALA A C 1
ATOM 677 O O . ALA A 1 93 ? -4.081 -6.881 3.443 1.00 98.75 93 ALA A O 1
ATOM 678 N N . HIS A 1 94 ? -3.747 -8.324 1.758 1.00 98.75 94 HIS A N 1
ATOM 679 C CA . HIS A 1 94 ? -4.202 -9.501 2.497 1.00 98.75 94 HIS A CA 1
ATOM 680 C C . HIS A 1 94 ? -3.397 -9.712 3.788 1.00 98.75 94 HIS A C 1
ATOM 682 O O . HIS A 1 94 ? -3.982 -9.836 4.865 1.00 98.75 94 HIS A O 1
ATOM 688 N N . GLY A 1 95 ? -2.063 -9.700 3.708 1.00 98.75 95 GLY A N 1
ATOM 689 C CA . GLY A 1 95 ? -1.195 -9.838 4.880 1.00 98.75 95 GLY A CA 1
ATOM 690 C C . GLY A 1 95 ? -1.412 -8.730 5.916 1.00 98.75 95 GLY A C 1
ATOM 691 O O . GLY A 1 95 ? -1.515 -9.013 7.111 1.00 98.75 95 GLY A O 1
ATOM 692 N N . ALA A 1 96 ? -1.552 -7.480 5.467 1.00 98.81 96 ALA A N 1
ATOM 693 C CA . ALA A 1 96 ? -1.821 -6.334 6.332 1.00 98.81 96 ALA A CA 1
ATOM 694 C C . ALA A 1 96 ? -3.191 -6.439 7.023 1.00 98.81 96 ALA A C 1
ATOM 696 O O . ALA A 1 96 ? -3.289 -6.186 8.224 1.00 98.81 96 ALA A O 1
ATOM 697 N N . ILE A 1 97 ? -4.232 -6.878 6.307 1.00 98.88 97 ILE A N 1
ATOM 698 C CA . ILE A 1 97 ? -5.569 -7.118 6.870 1.00 98.88 97 ILE A CA 1
ATOM 699 C C . ILE A 1 97 ? -5.508 -8.213 7.937 1.00 98.88 97 ILE A C 1
ATOM 701 O O . ILE A 1 97 ? -6.042 -8.033 9.031 1.00 98.88 97 ILE A O 1
ATOM 705 N N . MET A 1 98 ? -4.819 -9.323 7.665 1.00 98.81 98 MET A N 1
ATOM 706 C CA . MET A 1 98 ? -4.648 -10.403 8.642 1.00 98.81 98 MET A CA 1
ATOM 707 C C . MET A 1 98 ? -3.904 -9.924 9.897 1.00 98.81 98 MET A C 1
ATOM 709 O O . MET A 1 98 ? -4.317 -10.230 11.018 1.00 98.81 98 MET A O 1
ATOM 713 N N . ALA A 1 99 ? -2.847 -9.124 9.733 1.00 98.75 99 ALA A N 1
ATOM 714 C CA . ALA A 1 99 ? -2.123 -8.526 10.853 1.00 98.75 99 ALA A CA 1
ATOM 715 C C . ALA A 1 99 ? -3.006 -7.559 11.663 1.00 98.75 99 ALA A C 1
ATOM 717 O O . ALA A 1 99 ? -3.007 -7.611 12.896 1.00 98.75 99 ALA A O 1
ATOM 718 N N . ALA A 1 100 ? -3.806 -6.730 10.990 1.00 98.75 100 ALA A N 1
ATOM 719 C CA . ALA A 1 100 ? -4.743 -5.812 11.631 1.00 98.75 100 ALA A CA 1
ATOM 720 C C . ALA A 1 100 ? -5.851 -6.559 12.395 1.00 98.75 100 ALA A C 1
ATOM 722 O O . ALA A 1 100 ? -6.186 -6.175 13.516 1.00 98.75 100 ALA A O 1
ATOM 723 N N . LEU A 1 101 ? -6.367 -7.669 11.854 1.00 98.69 101 LEU A N 1
ATOM 724 C CA . LEU A 1 101 ? -7.329 -8.535 12.546 1.00 98.69 101 LEU A CA 1
ATOM 725 C C . LEU A 1 101 ? -6.726 -9.109 13.833 1.00 98.69 101 LEU A C 1
ATOM 727 O O . LEU A 1 101 ? -7.363 -9.060 14.886 1.00 98.69 101 LEU A O 1
ATOM 731 N N . LEU A 1 102 ? -5.480 -9.588 13.781 1.00 98.56 102 LEU A N 1
ATOM 732 C CA . LEU A 1 102 ? -4.759 -10.079 14.960 1.00 98.56 102 LEU A CA 1
ATOM 733 C C . LEU A 1 102 ? -4.506 -8.976 15.997 1.00 98.56 102 LEU A C 1
ATOM 735 O O . LEU A 1 102 ? -4.631 -9.221 17.198 1.00 98.56 102 LEU A O 1
ATOM 739 N N . GLN A 1 103 ? -4.163 -7.763 15.560 1.00 98.50 103 GLN A N 1
ATOM 740 C CA . GLN A 1 103 ? -4.019 -6.612 16.453 1.00 98.50 103 GLN A CA 1
ATOM 741 C C . GLN A 1 103 ? -5.350 -6.267 17.125 1.00 98.50 103 GLN A C 1
ATOM 743 O O . GLN A 1 103 ? -5.385 -6.068 18.341 1.00 98.50 103 GLN A O 1
ATOM 748 N N . ARG A 1 104 ? -6.446 -6.254 16.361 1.00 98.44 104 ARG A N 1
ATOM 749 C CA . ARG A 1 104 ? -7.792 -5.958 16.860 1.00 98.44 104 ARG A CA 1
ATOM 750 C C . ARG A 1 104 ? -8.225 -6.922 17.961 1.00 98.44 104 ARG A C 1
ATOM 752 O O . ARG A 1 104 ? -8.861 -6.482 18.911 1.00 98.44 104 ARG A O 1
ATOM 759 N N . LEU A 1 105 ? -7.831 -8.198 17.906 1.00 98.25 105 LEU A N 1
ATOM 760 C CA . LEU A 1 105 ? -8.093 -9.158 18.994 1.00 98.25 105 LEU A CA 1
ATOM 761 C C . LEU A 1 105 ? -7.442 -8.757 20.328 1.00 98.25 105 LEU A C 1
ATOM 763 O O . LEU A 1 105 ? -7.934 -9.139 21.386 1.00 98.25 105 LEU A O 1
ATOM 767 N N . LYS A 1 106 ? -6.341 -7.999 20.293 1.00 98.00 106 LYS A N 1
ATOM 768 C CA . LYS A 1 106 ? -5.616 -7.548 21.49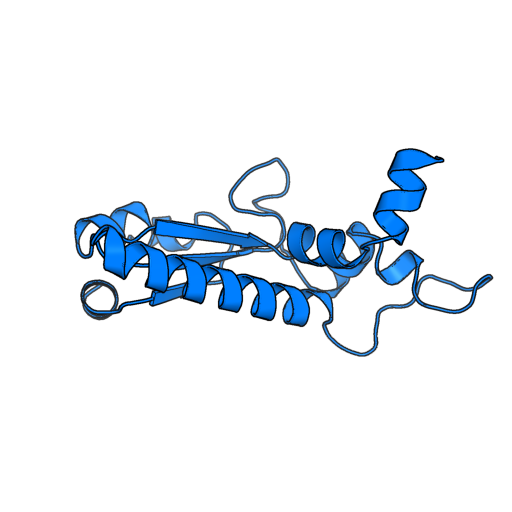1 1.00 98.00 106 LYS A CA 1
ATOM 769 C C . LYS A 1 106 ? -6.085 -6.183 21.981 1.00 98.00 106 LYS A C 1
ATOM 771 O O . LYS A 1 106 ? -6.075 -5.932 23.180 1.00 98.00 106 LYS A O 1
ATOM 776 N N . THR A 1 107 ? -6.444 -5.291 21.062 1.00 98.06 107 THR A N 1
ATOM 777 C CA . THR A 1 107 ? -6.739 -3.883 21.372 1.00 98.06 107 THR A CA 1
ATOM 778 C C . THR A 1 107 ? -8.230 -3.562 21.382 1.00 98.06 107 THR A C 1
ATOM 780 O O . THR A 1 107 ? -8.623 -2.534 21.925 1.00 98.06 107 THR A O 1
ATOM 783 N N . GLY A 1 108 ? -9.059 -4.388 20.738 1.00 97.25 108 GLY A N 1
ATOM 784 C CA . GLY A 1 108 ? -10.459 -4.087 20.437 1.00 97.25 108 GLY A CA 1
ATOM 785 C C . GLY A 1 108 ? -10.654 -2.959 19.415 1.00 97.25 108 GLY A C 1
ATOM 786 O O . GLY A 1 108 ? -11.781 -2.511 19.219 1.00 97.25 108 GLY A O 1
ATOM 787 N N . ARG A 1 109 ? -9.581 -2.464 18.781 1.00 97.88 109 ARG A N 1
ATOM 788 C CA . ARG A 1 109 ? -9.604 -1.299 17.880 1.00 97.88 109 ARG A CA 1
ATOM 789 C C . ARG A 1 109 ? -9.196 -1.693 16.468 1.00 97.88 109 ARG A C 1
ATOM 791 O O . ARG A 1 109 ? -8.231 -2.435 16.287 1.00 97.88 109 ARG A O 1
ATOM 798 N N . GLY A 1 110 ? -9.937 -1.174 15.497 1.00 97.88 110 GLY A N 1
ATOM 799 C CA . GLY A 1 110 ? -9.582 -1.217 14.087 1.00 97.88 110 GLY A CA 1
ATOM 800 C C . GLY A 1 110 ? -8.530 -0.169 13.713 1.00 97.88 110 GLY A C 1
ATOM 801 O O . GLY A 1 110 ? -7.996 0.527 14.582 1.00 97.88 110 GLY A O 1
ATOM 802 N N . LEU A 1 111 ? -8.221 -0.073 12.420 1.00 98.38 111 LEU A N 1
ATOM 803 C CA . LEU A 1 111 ? -7.243 0.865 11.858 1.00 98.38 111 LEU A CA 1
ATOM 804 C C . LEU A 1 111 ? -7.453 1.055 10.349 1.00 98.38 111 LEU A C 1
ATOM 806 O O . LEU A 1 111 ? -8.185 0.290 9.715 1.00 98.38 111 LEU A O 1
ATOM 810 N N . HIS A 1 112 ? -6.768 2.047 9.779 1.00 98.62 112 HIS A N 1
ATOM 811 C CA . HIS A 1 112 ? -6.683 2.270 8.336 1.00 98.62 112 HIS A CA 1
ATOM 812 C C . HIS A 1 112 ? -5.380 1.688 7.778 1.00 98.62 112 HIS A C 1
ATOM 814 O O . HIS A 1 112 ? -4.294 1.996 8.266 1.00 98.62 112 HIS A O 1
ATOM 820 N N . ILE A 1 113 ? -5.497 0.836 6.764 1.00 98.75 113 ILE A N 1
ATOM 821 C CA . ILE A 1 113 ? -4.397 0.303 5.963 1.00 98.75 113 ILE A CA 1
ATOM 822 C C . ILE A 1 113 ? -4.338 1.116 4.669 1.00 98.75 113 ILE A C 1
ATOM 824 O O . ILE A 1 113 ? -5.253 1.030 3.849 1.00 98.75 113 ILE A O 1
ATOM 828 N N . ASP A 1 114 ? -3.246 1.852 4.472 1.00 98.31 114 ASP A N 1
ATOM 829 C CA . ASP A 1 114 ? -2.885 2.451 3.185 1.00 98.31 114 ASP A CA 1
ATOM 830 C C . ASP A 1 114 ? -1.951 1.496 2.435 1.00 98.31 114 ASP A C 1
ATOM 832 O O . ASP A 1 114 ? -0.765 1.376 2.755 1.00 98.31 114 ASP A O 1
ATOM 836 N N . CYS A 1 115 ? -2.502 0.767 1.467 1.00 98.12 115 CYS A N 1
ATOM 837 C CA . CYS A 1 115 ? -1.741 -0.085 0.569 1.00 98.12 115 CYS A CA 1
ATOM 838 C C . CYS A 1 115 ? -1.675 0.568 -0.814 1.00 98.12 115 CYS A C 1
ATOM 840 O O . CYS A 1 115 ? -2.654 1.141 -1.300 1.00 98.12 115 CYS A O 1
ATOM 842 N N . ASN A 1 116 ? -0.523 0.483 -1.480 1.00 98.38 116 ASN A N 1
ATOM 843 C CA . ASN A 1 116 ? -0.391 1.044 -2.815 1.00 98.38 116 ASN A CA 1
ATOM 844 C C . ASN A 1 116 ? 0.517 0.231 -3.735 1.00 98.38 116 ASN A C 1
ATOM 846 O O . ASN A 1 116 ? 1.479 -0.402 -3.293 1.00 98.38 116 ASN A O 1
ATOM 850 N N . LEU A 1 117 ? 0.190 0.295 -5.025 1.00 98.44 117 LEU A N 1
ATOM 851 C CA . LEU A 1 117 ? 0.864 -0.422 -6.102 1.00 98.44 117 LEU A CA 1
ATOM 852 C C . LEU A 1 117 ? 2.369 -0.117 -6.126 1.00 98.44 117 LEU A C 1
ATOM 854 O O . LEU A 1 117 ? 3.183 -1.037 -6.221 1.00 98.44 117 LEU A O 1
ATOM 858 N N . LEU A 1 118 ? 2.760 1.158 -6.003 1.00 98.12 118 LEU A N 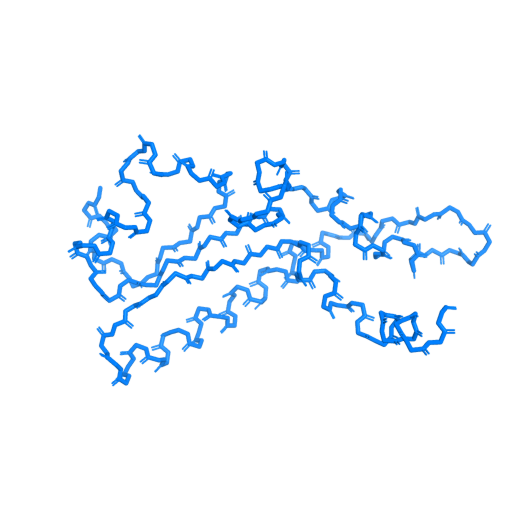1
ATOM 859 C CA . LEU A 1 118 ? 4.164 1.563 -6.106 1.00 98.12 118 LEU A CA 1
ATOM 860 C C . LEU A 1 118 ? 5.018 0.955 -4.989 1.00 98.12 118 LEU A C 1
ATOM 862 O O . LEU A 1 118 ? 6.046 0.340 -5.269 1.00 98.12 118 LEU A O 1
ATOM 866 N N . SER A 1 119 ? 4.596 1.088 -3.732 1.00 97.44 119 SER A N 1
ATOM 867 C CA . SER A 1 119 ? 5.318 0.540 -2.581 1.00 97.44 119 SER A CA 1
ATOM 868 C C . SER A 1 119 ? 5.416 -0.982 -2.646 1.00 97.44 119 SER A C 1
ATOM 870 O O . SER A 1 119 ? 6.492 -1.528 -2.397 1.00 97.44 119 SER A O 1
ATOM 872 N N . SER A 1 120 ? 4.334 -1.673 -3.021 1.00 97.94 120 SER A N 1
ATOM 873 C CA . SER A 1 120 ? 4.363 -3.129 -3.199 1.00 97.94 120 SER A CA 1
ATOM 874 C C . SER A 1 120 ? 5.357 -3.542 -4.281 1.00 97.94 120 SER A C 1
ATOM 876 O O . SER A 1 120 ? 6.175 -4.432 -4.057 1.00 97.94 120 SER A O 1
ATOM 878 N N . GLN A 1 121 ? 5.338 -2.871 -5.433 1.00 97.50 121 GLN A N 1
ATOM 879 C CA . GLN A 1 121 ? 6.192 -3.249 -6.551 1.00 97.50 121 GLN A CA 1
ATOM 880 C C . GLN A 1 121 ? 7.671 -2.943 -6.303 1.00 97.50 121 GLN A C 1
ATOM 882 O O . GLN A 1 121 ? 8.529 -3.756 -6.652 1.00 97.50 121 GLN A O 1
ATOM 887 N N . VAL A 1 122 ? 7.973 -1.809 -5.665 1.00 96.94 122 VAL A N 1
ATOM 888 C CA . VAL A 1 122 ? 9.337 -1.478 -5.227 1.00 96.94 122 VAL A CA 1
ATOM 889 C C . VAL A 1 122 ? 9.831 -2.506 -4.211 1.00 96.94 122 VAL A C 1
ATOM 891 O O . VAL A 1 122 ? 10.973 -2.949 -4.302 1.00 96.94 122 VAL A O 1
ATOM 894 N N . SER A 1 123 ? 8.973 -2.960 -3.290 1.00 96.88 123 SER A N 1
ATOM 895 C CA . SER A 1 123 ? 9.339 -4.019 -2.344 1.00 96.88 123 SER A CA 1
ATOM 896 C C . SER A 1 123 ? 9.703 -5.327 -3.057 1.00 96.88 123 SER A C 1
ATOM 898 O O . SER A 1 123 ? 10.684 -5.973 -2.687 1.00 96.88 123 SER A O 1
ATOM 900 N N . CYS A 1 124 ? 8.994 -5.678 -4.135 1.00 96.75 124 CYS A N 1
ATOM 901 C CA . CYS A 1 124 ? 9.288 -6.875 -4.923 1.00 96.75 124 CYS A CA 1
ATOM 902 C C . CYS A 1 124 ? 10.652 -6.847 -5.631 1.00 96.75 124 CYS A C 1
ATOM 904 O O . CYS A 1 124 ? 11.186 -7.921 -5.907 1.00 96.75 124 CYS A O 1
ATOM 906 N N . LEU A 1 125 ? 11.261 -5.679 -5.875 1.00 96.44 125 LEU A N 1
ATOM 907 C CA . LEU A 1 125 ? 12.607 -5.606 -6.466 1.00 96.44 125 LEU A CA 1
ATOM 908 C C . LEU A 1 125 ? 13.681 -6.261 -5.588 1.00 96.44 125 LEU A C 1
ATOM 910 O O . LEU A 1 125 ? 14.712 -6.695 -6.104 1.00 96.44 125 LEU A O 1
ATOM 9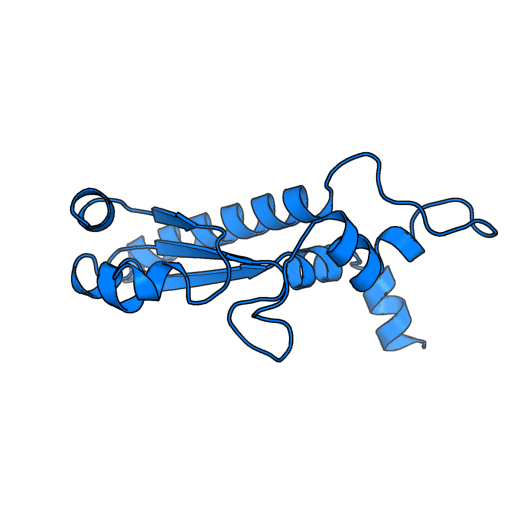14 N N . SER A 1 126 ? 13.445 -6.360 -4.276 1.00 95.00 126 SER A N 1
ATOM 915 C CA . SER A 1 126 ? 14.301 -7.076 -3.326 1.00 95.00 126 SER A CA 1
ATOM 916 C C . SER A 1 126 ? 15.791 -6.707 -3.469 1.00 95.00 126 SER A C 1
ATOM 918 O O . SER A 1 126 ? 16.205 -5.605 -3.115 1.00 95.00 126 SER A O 1
ATOM 920 N N . HIS A 1 127 ? 16.608 -7.618 -4.006 1.00 93.44 127 HIS A N 1
ATOM 921 C CA . HIS A 1 127 ? 18.050 -7.442 -4.150 1.00 93.44 127 HIS A CA 1
ATOM 922 C C . HIS A 1 127 ? 18.438 -6.477 -5.280 1.00 93.44 127 HIS A C 1
ATOM 924 O O . HIS A 1 127 ? 19.479 -5.842 -5.174 1.00 93.44 127 HIS A O 1
ATOM 930 N N . ILE A 1 128 ? 17.615 -6.304 -6.321 1.00 95.19 128 ILE A N 1
ATOM 931 C CA . ILE A 1 128 ? 17.894 -5.339 -7.399 1.00 95.19 128 ILE A CA 1
ATOM 932 C C . ILE A 1 128 ? 17.892 -3.917 -6.833 1.00 95.19 128 ILE A C 1
ATOM 934 O O . ILE A 1 128 ? 18.850 -3.171 -7.026 1.00 95.19 128 ILE A O 1
ATOM 938 N N . ALA A 1 129 ? 16.853 -3.564 -6.070 1.00 94.56 129 ALA A N 1
ATOM 939 C CA . ALA A 1 129 ? 16.786 -2.266 -5.403 1.00 94.56 129 ALA A CA 1
ATOM 940 C C . ALA A 1 129 ? 17.945 -2.086 -4.412 1.00 94.56 129 ALA A C 1
ATOM 942 O O . ALA A 1 129 ? 18.560 -1.023 -4.367 1.00 94.56 129 ALA A O 1
ATOM 943 N N . ALA A 1 130 ? 18.279 -3.132 -3.647 1.00 95.19 130 ALA A N 1
ATOM 944 C CA . ALA A 1 130 ? 19.397 -3.087 -2.711 1.00 95.19 130 ALA A CA 1
ATOM 945 C C . ALA A 1 130 ? 20.748 -2.877 -3.415 1.00 95.19 130 ALA A C 1
ATOM 947 O O . ALA A 1 130 ? 21.576 -2.124 -2.910 1.00 95.19 130 ALA A O 1
ATOM 948 N N . ASN A 1 131 ? 20.978 -3.507 -4.567 1.00 95.12 131 ASN A N 1
ATOM 949 C CA . ASN A 1 131 ? 22.217 -3.343 -5.324 1.00 95.12 131 ASN A CA 1
ATOM 950 C C . ASN A 1 131 ? 22.394 -1.891 -5.775 1.00 95.12 131 ASN A C 1
ATOM 952 O O . ASN A 1 131 ? 23.425 -1.299 -5.472 1.00 95.12 131 ASN A O 1
ATOM 956 N N . TYR A 1 132 ? 21.369 -1.301 -6.396 1.00 94.12 132 TYR A N 1
ATOM 957 C CA . TYR A 1 132 ? 21.395 0.103 -6.822 1.00 94.12 132 TYR A CA 1
ATOM 958 C C . TYR A 1 132 ? 21.634 1.058 -5.640 1.00 94.12 132 TYR A C 1
ATOM 960 O O . TYR A 1 132 ? 22.508 1.918 -5.677 1.00 94.12 132 TYR A O 1
ATOM 968 N N . LEU A 1 133 ? 20.913 0.867 -4.528 1.00 95.06 133 LEU A N 1
ATOM 969 C CA . LEU A 1 133 ? 21.044 1.729 -3.347 1.00 95.06 133 LEU A CA 1
ATOM 970 C C . LEU A 1 133 ? 22.423 1.657 -2.670 1.00 95.06 133 LEU A C 1
ATOM 972 O O . LEU A 1 133 ? 22.835 2.635 -2.049 1.00 95.06 133 LEU A O 1
ATOM 976 N N . ASN A 1 134 ? 23.116 0.518 -2.751 1.00 95.88 134 ASN A N 1
ATOM 977 C CA . ASN A 1 134 ? 24.419 0.334 -2.108 1.00 95.88 134 ASN A CA 1
ATOM 978 C C . ASN A 1 134 ? 25.605 0.639 -3.032 1.00 95.88 134 ASN A C 1
ATOM 980 O O . ASN A 1 134 ? 26.641 1.087 -2.544 1.00 95.88 134 ASN A O 1
ATOM 984 N N . ALA A 1 135 ? 25.487 0.347 -4.328 1.00 93.25 135 ALA A N 1
ATOM 985 C CA . ALA A 1 135 ? 26.608 0.385 -5.266 1.00 93.25 135 ALA A CA 1
ATOM 986 C C . ALA A 1 135 ? 26.537 1.529 -6.290 1.00 93.25 135 ALA A C 1
ATOM 988 O O . ALA A 1 135 ? 27.582 1.875 -6.840 1.00 93.25 135 ALA A O 1
ATOM 989 N N . GLY A 1 136 ? 25.359 2.132 -6.499 1.00 73.75 136 GLY A N 1
ATOM 990 C CA . GLY A 1 136 ? 25.099 3.046 -7.615 1.00 73.75 136 GLY A CA 1
ATOM 991 C C . GLY A 1 136 ? 24.749 2.271 -8.871 1.00 73.75 136 GLY A C 1
ATOM 992 O O . GLY A 1 136 ? 25.674 1.984 -9.656 1.00 73.75 136 GLY A O 1
#

Radius of gyration: 17.29 Å; chains: 1; bounding box: 52×26×47 Å

InterPro domains:
  IPR003673 CoA-transferase family III [PF02515] (2-135)
  IPR023606 CoA-transferase family III domain 1 superfamily [G3DSA:3.40.50.10540] (1-136)
  IPR023606 CoA-transferase family III domain 1 superfamily [SSF89796] (2-135)
  IPR050483 CoA-transferase III domain-containing protein [PTHR48207] (1-136)

pLDDT: mean 96.05, std 3.32, range [73.75, 98.88]